Protein AF-A0ABD0NMQ9-F1 (afdb_monomer)

Secondary structure (DSSP, 8-state):
-EEETTEEE---PPTT-------S---SS---TTGGGS---TT-HHHHTT----S----EEETTEEE-HHHHHHHTT-TT--S-----SS-GGGG----TT-EEEE-SSSEEEE-TTTS--STTS--

Sequence (127 aa):
SISVNGRSMPFSTNEGSEILDLDGEMYLGGLPEDSGGLPLPPEVWTARLRLGFVGCVRDLFIDGRSKDLRRLAELQSAPGVSSFCTRETHRRCSSEPCAHGGRCREGWNRHVCDCTGTGYLGPNCEM

Foldseek 3Di:
DDDDPRDDDDDDDPPPDDDDDDPDDDDAQFDDPPCVPPPDDVVPVCNVVRPGHDADDDQDDDPNHTDDPLVVCVVVVPPPDDPDHDQDPDFQCVVVQAPQPWDWDGDRVHIATHCPPSPADDRRSPD

pLDDT: mean 93.58, std 5.36, range [66.12, 98.25]

Nearest PDB structures (foldseek):
  3poy-assembly1_A  TM=9.672E-01  e=8.685E-12  Bos taurus
  3qcw-assembly2_B  TM=9.647E-01  e=1.210E-11  Bos taurus
  3r05-assembly2_B  TM=9.601E-01  e=1.081E-10  Bos taurus
  4cue-assembly1_A-2  TM=7.393E-01 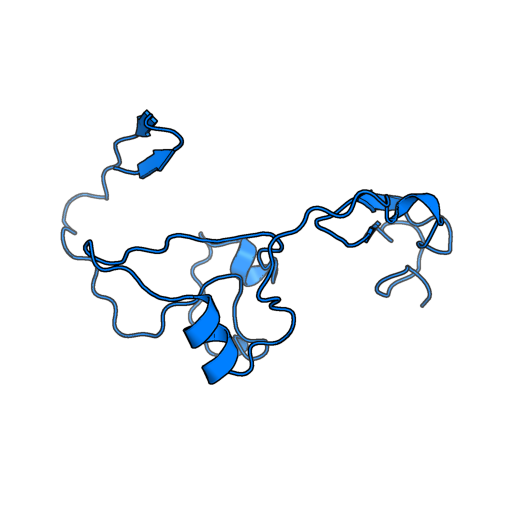 e=5.344E-03  Homo sapiens

Mean predicted aligned error: 4.67 Å

Structure (mmCIF, N/CA/C/O backbone):
data_AF-A0ABD0NMQ9-F1
#
_entry.id   AF-A0ABD0NMQ9-F1
#
loop_
_atom_site.group_PDB
_atom_site.id
_atom_site.type_symbol
_atom_site.label_atom_id
_atom_site.label_alt_id
_atom_site.label_comp_id
_atom_site.label_asym_id
_atom_site.label_entity_id
_atom_site.label_seq_id
_atom_site.pdbx_PDB_ins_code
_atom_site.Cartn_x
_atom_site.Cartn_y
_atom_site.Cartn_z
_atom_site.occupancy
_atom_site.B_iso_or_equiv
_atom_site.auth_seq_id
_atom_site.auth_comp_id
_atom_site.auth_asym_id
_atom_site.auth_atom_id
_atom_site.pdbx_PDB_model_num
ATOM 1 N N . SER A 1 1 ? -1.235 -6.051 23.914 1.00 89.81 1 SER A N 1
ATOM 2 C CA . SER A 1 1 ? -0.156 -6.919 23.388 1.00 89.81 1 SER A CA 1
ATOM 3 C C . SER A 1 1 ? -0.361 -7.131 21.896 1.00 89.81 1 SER A C 1
ATOM 5 O O . SER A 1 1 ? -1.471 -6.945 21.413 1.00 89.81 1 SER A O 1
ATOM 7 N N . ILE A 1 2 ? 0.687 -7.506 21.164 1.00 95.75 2 ILE A N 1
ATOM 8 C CA . ILE A 1 2 ? 0.619 -7.906 19.746 1.00 95.75 2 ILE A CA 1
ATOM 9 C C . ILE A 1 2 ? 1.042 -9.370 19.661 1.00 95.75 2 ILE A C 1
ATOM 11 O O . ILE A 1 2 ? 1.961 -9.769 20.373 1.00 95.75 2 ILE A O 1
ATOM 15 N N . SER A 1 3 ? 0.382 -10.180 18.828 1.00 96.75 3 SER A N 1
ATOM 16 C CA . SER A 1 3 ? 0.690 -11.612 18.719 1.00 96.75 3 SER A CA 1
ATOM 17 C C . SER A 1 3 ? 0.932 -12.055 17.281 1.00 96.75 3 SER A C 1
ATOM 19 O O . SER A 1 3 ? 0.151 -11.721 16.396 1.00 96.75 3 SER A O 1
ATOM 21 N N . VAL A 1 4 ? 1.979 -12.856 17.061 1.00 97.44 4 VAL A N 1
ATOM 22 C CA . VAL A 1 4 ? 2.301 -13.467 15.759 1.00 97.44 4 VAL A CA 1
ATOM 23 C C . VAL A 1 4 ? 2.503 -14.966 15.954 1.00 97.44 4 VAL A C 1
ATOM 25 O O . VAL A 1 4 ? 3.323 -15.381 16.771 1.00 97.44 4 VAL A O 1
ATOM 28 N N . ASN A 1 5 ? 1.751 -15.795 15.223 1.00 95.94 5 ASN A N 1
ATOM 29 C CA . ASN A 1 5 ? 1.809 -17.264 15.312 1.00 95.94 5 ASN A CA 1
ATOM 30 C C . ASN A 1 5 ? 1.696 -17.792 16.758 1.00 95.94 5 ASN A C 1
ATOM 32 O O . ASN A 1 5 ? 2.456 -18.661 17.181 1.00 95.94 5 ASN A O 1
ATOM 36 N N . GLY A 1 6 ? 0.776 -17.210 17.535 1.00 96.06 6 GLY A N 1
ATOM 37 C CA . GLY A 1 6 ? 0.537 -17.5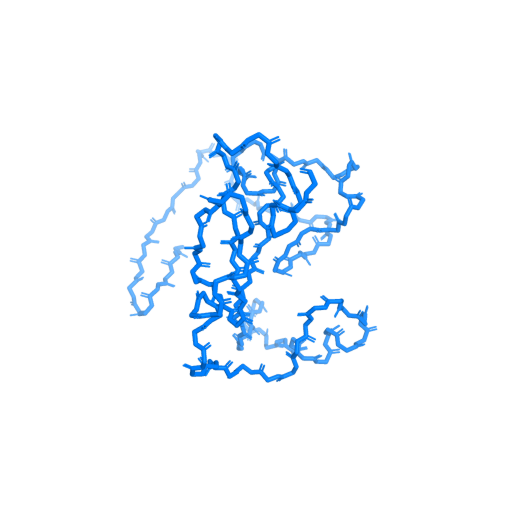66 18.939 1.00 96.06 6 GLY A CA 1
ATOM 38 C C . GLY A 1 6 ? 1.561 -17.016 19.939 1.00 96.06 6 GLY A C 1
ATOM 39 O O . GLY A 1 6 ? 1.397 -17.216 21.138 1.00 96.06 6 GLY A O 1
ATOM 40 N N . ARG A 1 7 ? 2.602 -16.306 19.488 1.00 97.38 7 ARG A N 1
ATOM 41 C CA . ARG A 1 7 ? 3.584 -15.662 20.371 1.00 97.38 7 ARG A CA 1
ATOM 42 C C . ARG A 1 7 ? 3.176 -14.224 20.645 1.00 97.38 7 ARG A C 1
ATOM 44 O O . ARG A 1 7 ? 3.150 -13.421 19.715 1.00 97.38 7 ARG A O 1
ATOM 51 N N . SER A 1 8 ? 2.879 -13.908 21.902 1.00 97.12 8 SER A N 1
ATOM 52 C CA . SER A 1 8 ? 2.468 -12.570 22.331 1.00 97.12 8 SER A CA 1
ATOM 53 C C . SER A 1 8 ? 3.642 -11.744 22.848 1.00 97.12 8 SER A C 1
ATOM 55 O O . SER A 1 8 ? 4.437 -12.211 23.658 1.00 97.12 8 SER A O 1
ATOM 57 N N . MET A 1 9 ? 3.700 -10.487 22.421 1.00 97.38 9 MET A N 1
ATOM 58 C CA . MET A 1 9 ? 4.608 -9.462 22.923 1.00 97.38 9 MET A CA 1
ATOM 59 C C . MET A 1 9 ? 3.788 -8.366 23.62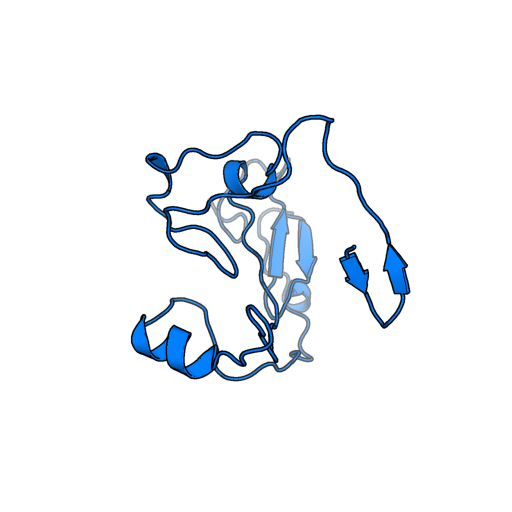4 1.00 97.38 9 MET A C 1
ATOM 61 O O . MET A 1 9 ? 2.905 -7.763 22.997 1.00 97.38 9 MET A O 1
ATOM 65 N N . PRO A 1 10 ? 4.005 -8.119 24.927 1.00 96.12 10 PRO A N 1
ATOM 66 C CA . PRO A 1 10 ? 3.389 -6.991 25.613 1.00 96.12 10 PRO A CA 1
ATOM 67 C C . PRO A 1 10 ? 4.010 -5.673 25.137 1.00 96.12 10 PRO A C 1
ATOM 69 O O . PRO A 1 10 ? 5.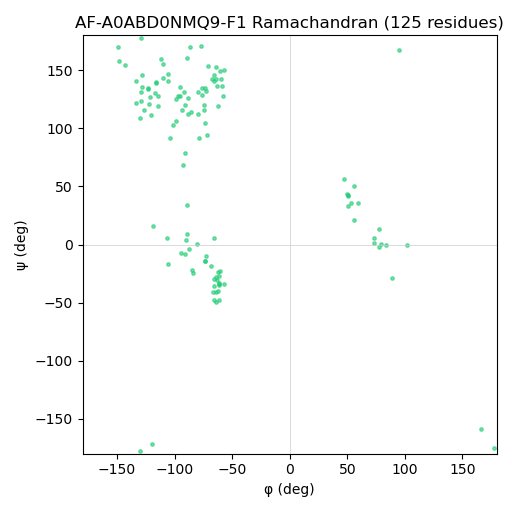156 -5.633 24.696 1.00 96.12 10 PRO A O 1
ATOM 72 N N . PHE A 1 11 ? 3.239 -4.597 25.234 1.00 93.25 11 PHE A N 1
ATOM 73 C CA . PHE A 1 11 ? 3.701 -3.231 25.010 1.00 93.25 11 PHE A CA 1
ATOM 74 C C . PHE A 1 11 ? 2.983 -2.314 26.001 1.00 93.25 11 PHE A C 1
ATOM 76 O O . PHE A 1 11 ? 1.881 -2.644 26.447 1.00 93.25 11 PHE A O 1
ATOM 83 N N . SER A 1 12 ? 3.602 -1.186 26.326 1.00 91.81 12 SER A N 1
ATOM 84 C CA . SER A 1 12 ? 3.027 -0.115 27.139 1.00 91.81 12 SER A CA 1
ATOM 85 C C . SER A 1 12 ? 3.178 1.211 26.401 1.00 91.81 12 SER A C 1
ATOM 87 O O . SER A 1 12 ? 4.154 1.414 25.677 1.00 91.81 12 SER A O 1
ATOM 89 N N . THR A 1 13 ? 2.207 2.098 26.571 1.00 89.31 13 THR A N 1
ATOM 90 C CA . THR A 1 13 ? 2.293 3.496 26.143 1.00 89.31 13 THR A CA 1
ATOM 91 C C . THR A 1 13 ? 2.947 4.335 27.240 1.00 89.31 13 THR A C 1
ATOM 93 O O . THR A 1 13 ? 3.185 3.854 28.350 1.00 89.31 13 THR A O 1
ATOM 96 N N . ASN A 1 14 ? 3.275 5.587 26.922 1.00 86.31 14 ASN A N 1
ATOM 97 C CA . ASN A 1 14 ? 3.739 6.542 27.925 1.00 86.31 14 ASN A CA 1
ATOM 98 C C . ASN A 1 14 ? 2.653 6.762 28.990 1.00 86.31 14 ASN A C 1
ATOM 100 O O . ASN A 1 14 ? 1.458 6.695 28.691 1.00 86.31 14 ASN A O 1
ATOM 104 N N . GLU A 1 15 ? 3.072 7.047 30.223 1.00 82.81 15 GLU A N 1
ATOM 105 C CA . GLU A 1 15 ? 2.146 7.291 31.330 1.00 82.81 15 GLU A CA 1
ATOM 106 C C . GLU A 1 15 ? 1.205 8.471 31.027 1.00 82.81 15 GLU A C 1
ATOM 108 O O . GLU A 1 15 ? 1.631 9.509 30.519 1.00 82.81 15 GLU A O 1
ATOM 113 N N . GLY A 1 16 ? -0.084 8.304 31.344 1.00 80.81 16 GLY A N 1
ATOM 114 C CA . GLY A 1 16 ? -1.106 9.353 31.222 1.00 80.81 16 GLY A CA 1
ATOM 115 C C . GLY A 1 16 ? -2.034 9.260 30.005 1.00 80.81 16 GLY A C 1
ATOM 116 O O . GLY A 1 16 ? -2.929 10.092 29.880 1.00 80.81 16 GLY A O 1
ATOM 117 N N . SER A 1 17 ? -1.877 8.264 29.127 1.00 85.19 17 SER A N 1
ATOM 118 C CA . SER A 1 17 ? -2.799 8.038 28.004 1.00 85.19 17 SER A CA 1
ATOM 119 C C . SER A 1 17 ? -3.255 6.579 27.941 1.00 85.19 17 SER A C 1
ATOM 121 O O . SER A 1 17 ? -2.480 5.683 27.603 1.00 85.19 17 SER A O 1
ATOM 123 N N . GLU A 1 18 ? -4.524 6.355 28.288 1.00 89.12 18 GLU A N 1
ATOM 124 C CA . GLU A 1 18 ? -5.172 5.031 28.301 1.00 89.12 18 GLU A CA 1
ATOM 125 C C . GLU A 1 18 ? -6.144 4.827 27.129 1.00 89.12 18 GLU A C 1
ATOM 127 O O . GLU A 1 18 ? -6.527 3.698 26.827 1.00 89.12 18 GLU A O 1
ATOM 132 N N . ILE A 1 19 ? -6.549 5.914 26.465 1.00 90.50 19 ILE A N 1
ATOM 133 C CA . ILE A 1 19 ? -7.577 5.915 25.422 1.00 90.50 19 ILE A CA 1
ATOM 134 C C . ILE A 1 19 ? -6.938 6.297 24.088 1.00 90.50 19 ILE A C 1
ATOM 136 O O . ILE A 1 19 ? -6.294 7.340 23.978 1.00 90.50 19 ILE A O 1
ATOM 140 N N . LEU A 1 20 ? -7.161 5.462 23.072 1.00 91.62 20 LEU A N 1
ATOM 141 C CA . LEU A 1 20 ? -6.886 5.779 21.675 1.00 91.62 20 LEU A CA 1
ATOM 142 C C . LEU A 1 20 ? -8.209 6.139 20.998 1.00 91.62 20 LEU A C 1
ATOM 144 O O . LEU A 1 20 ? -9.002 5.251 20.690 1.00 91.62 20 LEU A O 1
ATOM 148 N N . ASP A 1 21 ? -8.438 7.433 20.799 1.00 92.00 21 ASP A N 1
ATOM 149 C CA . ASP A 1 21 ? -9.623 7.938 20.109 1.00 92.00 21 ASP A CA 1
ATOM 150 C C . ASP A 1 21 ? -9.366 8.021 18.598 1.00 92.00 21 ASP A C 1
ATOM 152 O O . ASP A 1 21 ? -8.365 8.592 18.159 1.00 92.00 21 ASP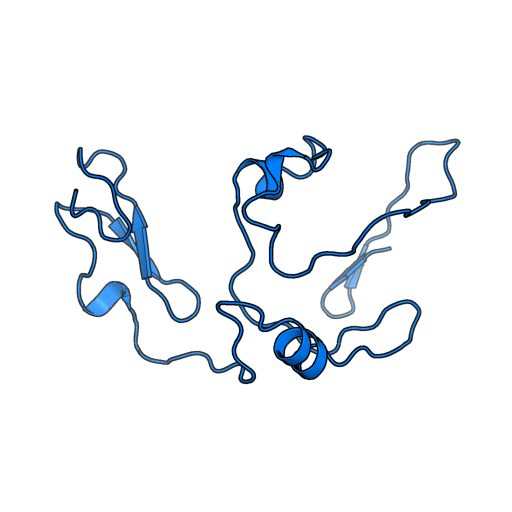 A O 1
ATOM 156 N N . LEU A 1 22 ? -10.240 7.401 17.806 1.00 92.00 22 LEU A N 1
ATOM 157 C CA . LEU A 1 22 ? -10.111 7.294 16.353 1.00 92.00 22 LEU A CA 1
ATOM 158 C C . LEU A 1 22 ? -11.335 7.944 15.698 1.00 92.00 22 LEU A C 1
ATOM 160 O O . LEU A 1 22 ? -12.428 7.393 15.762 1.00 92.00 22 LEU A O 1
ATOM 164 N N . ASP A 1 23 ? -11.129 9.079 15.029 1.00 87.62 23 ASP A N 1
ATOM 165 C CA . ASP A 1 23 ? -12.195 9.891 14.406 1.00 87.62 23 ASP A CA 1
ATOM 166 C C . ASP A 1 23 ? -12.216 9.790 12.862 1.00 87.62 23 ASP A C 1
ATOM 168 O O . ASP A 1 23 ? -12.937 10.503 12.172 1.00 87.62 23 ASP A O 1
ATOM 172 N N . GLY A 1 24 ? -11.387 8.917 12.279 1.00 86.88 24 GLY A N 1
ATOM 173 C CA . GLY A 1 24 ? -11.175 8.841 10.830 1.00 86.88 24 GLY A CA 1
ATOM 174 C C . GLY A 1 24 ? -11.322 7.446 10.229 1.00 86.88 24 GLY A C 1
ATOM 175 O O . GLY A 1 24 ? -11.514 6.446 10.921 1.00 86.88 24 GLY A O 1
ATOM 176 N N . GLU A 1 25 ? -11.181 7.390 8.905 1.00 90.38 25 GLU A N 1
ATOM 177 C CA . GLU A 1 25 ? -11.218 6.148 8.135 1.00 90.38 25 GLU A CA 1
ATOM 178 C C . GLU A 1 25 ? -10.042 5.218 8.466 1.00 90.38 25 GLU A C 1
ATOM 180 O O . GLU A 1 25 ? -8.908 5.649 8.698 1.00 90.38 25 GLU A O 1
ATOM 185 N N . MET A 1 26 ? -10.305 3.912 8.418 1.00 92.81 26 MET A N 1
ATOM 186 C CA . MET A 1 26 ? -9.283 2.878 8.561 1.00 92.81 26 MET A CA 1
ATOM 187 C C . MET A 1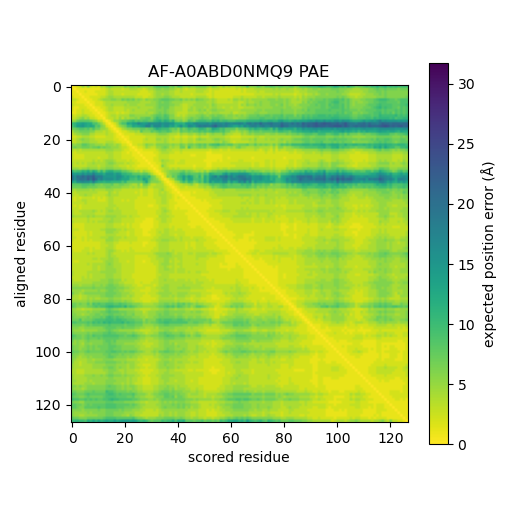 26 ? -8.827 2.393 7.186 1.00 92.81 26 MET A C 1
ATOM 189 O O . MET A 1 26 ? -9.629 1.938 6.374 1.00 92.81 26 MET A O 1
ATOM 193 N N . TYR A 1 27 ? -7.516 2.407 6.962 1.00 94.38 27 TYR A N 1
ATOM 194 C CA . TYR A 1 27 ? -6.914 1.966 5.710 1.00 94.38 27 TYR A CA 1
ATOM 195 C C . TYR A 1 27 ? -6.235 0.604 5.864 1.00 94.38 27 TYR A C 1
ATOM 197 O O . TYR A 1 27 ? -5.566 0.330 6.861 1.00 94.38 27 TYR A O 1
ATOM 205 N N . LEU A 1 28 ? -6.367 -0.247 4.845 1.00 95.88 28 LEU A N 1
ATOM 206 C CA . LEU A 1 28 ? -5.703 -1.544 4.763 1.00 95.88 28 LEU A CA 1
ATOM 207 C C . LEU A 1 28 ? -5.004 -1.668 3.410 1.00 95.88 28 LEU A C 1
ATOM 209 O O . LEU A 1 28 ? -5.603 -1.424 2.369 1.00 95.88 28 LEU A O 1
ATOM 213 N N . GLY A 1 29 ? -3.737 -2.075 3.421 1.00 95.38 29 GLY A N 1
ATOM 214 C CA . GLY A 1 29 ? -2.955 -2.299 2.202 1.00 95.38 29 GLY A CA 1
ATOM 215 C C . GLY A 1 29 ? -2.213 -1.062 1.687 1.00 95.38 29 GLY A C 1
ATOM 216 O O . GLY A 1 29 ? -1.130 -1.194 1.132 1.00 95.38 29 GLY A O 1
ATOM 217 N N . GLY A 1 30 ? -2.712 0.145 1.930 1.00 94.19 30 GLY A N 1
ATOM 218 C CA . GLY A 1 30 ? -2.053 1.378 1.500 1.00 94.19 30 GLY A CA 1
ATOM 219 C C . GLY A 1 30 ? -2.870 2.612 1.852 1.00 94.19 30 GLY A C 1
ATOM 220 O O . GLY A 1 30 ? -3.898 2.502 2.511 1.00 94.19 30 GLY A O 1
ATOM 221 N N . LEU A 1 31 ? -2.400 3.777 1.411 1.00 93.25 31 LEU A N 1
ATOM 222 C CA . LEU A 1 31 ? -3.110 5.048 1.542 1.00 93.25 31 LEU A CA 1
ATOM 223 C C . LEU A 1 31 ? -3.598 5.525 0.164 1.00 93.25 31 LEU A C 1
ATOM 225 O O . LEU A 1 31 ? -2.995 5.139 -0.841 1.00 93.25 31 LEU A O 1
ATOM 229 N N . PRO A 1 32 ? -4.652 6.359 0.100 1.00 89.44 32 PRO A N 1
ATOM 230 C CA . PRO A 1 32 ? -5.116 6.964 -1.148 1.00 89.44 32 PRO A CA 1
ATOM 231 C C . PRO A 1 32 ? -4.010 7.774 -1.837 1.00 89.44 32 PRO A C 1
ATOM 233 O O . PRO A 1 32 ? -3.157 8.349 -1.168 1.00 89.44 32 PRO A O 1
ATOM 236 N N . GLU A 1 33 ? -4.036 7.873 -3.168 1.00 79.00 33 GLU A N 1
ATOM 237 C CA . GLU A 1 33 ? -3.020 8.640 -3.912 1.00 79.00 33 GLU A CA 1
ATOM 238 C C . GLU A 1 33 ? -3.030 10.139 -3.565 1.00 79.00 33 GLU A C 1
ATOM 240 O O . GLU A 1 33 ? -1.972 10.774 -3.536 1.00 79.00 33 GLU A O 1
ATOM 245 N N . ASP A 1 34 ? -4.205 10.674 -3.214 1.00 76.88 34 ASP A N 1
ATOM 246 C CA . ASP A 1 34 ? -4.401 12.040 -2.713 1.00 76.88 34 ASP A CA 1
ATOM 247 C C . ASP A 1 34 ? -4.270 12.136 -1.179 1.00 76.88 34 ASP A C 1
ATOM 249 O O . ASP A 1 34 ? -4.919 12.929 -0.499 1.00 76.88 34 ASP A O 1
ATOM 253 N N . SER A 1 35 ? -3.395 11.323 -0.581 1.00 69.88 35 SER A N 1
ATOM 254 C CA . SER A 1 35 ? -3.111 11.370 0.859 1.00 69.88 35 SER A CA 1
ATOM 255 C C . SER A 1 35 ? -2.427 12.667 1.316 1.00 69.88 35 SER A C 1
ATOM 257 O O . SER A 1 35 ? -2.020 12.752 2.472 1.00 69.88 35 SER A O 1
ATOM 259 N N . GLY A 1 36 ? -2.246 13.663 0.439 1.00 66.12 36 GLY A N 1
ATOM 260 C CA . GLY A 1 36 ? -1.572 14.929 0.744 1.00 66.12 36 GLY A CA 1
ATOM 261 C C . GLY A 1 36 ? -2.249 15.737 1.856 1.00 66.12 36 GLY A C 1
ATOM 262 O O . GLY A 1 36 ? -1.578 16.522 2.521 1.00 66.12 36 GLY A O 1
ATOM 263 N N . GLY A 1 37 ? -3.544 15.504 2.095 1.00 75.75 37 GLY A N 1
ATOM 264 C CA . GLY A 1 37 ? -4.299 16.096 3.204 1.00 75.75 37 GLY A CA 1
ATOM 265 C C . GLY A 1 37 ? -4.318 15.274 4.499 1.00 75.75 37 GLY A C 1
ATOM 266 O O . GLY A 1 37 ? -4.809 15.770 5.511 1.00 75.75 37 GLY A O 1
ATOM 267 N N . LEU A 1 38 ? -3.809 14.035 4.504 1.00 84.56 38 LEU A N 1
ATOM 268 C CA . LEU A 1 38 ? -3.811 13.198 5.706 1.00 84.56 38 LEU A CA 1
ATOM 269 C C . LEU A 1 38 ? -2.658 13.602 6.644 1.00 84.56 38 LEU A C 1
ATOM 271 O O . LEU A 1 38 ? -1.509 13.682 6.200 1.00 84.56 38 LEU A O 1
ATOM 275 N N . PRO A 1 39 ? -2.908 13.812 7.950 1.00 87.19 39 PRO A N 1
ATOM 276 C CA . PRO A 1 39 ? -1.845 14.071 8.914 1.00 87.19 39 PRO A CA 1
ATOM 277 C C . PRO A 1 39 ? -1.047 12.782 9.166 1.00 87.19 39 PRO A C 1
ATOM 279 O O . PRO A 1 39 ? -1.427 11.947 9.984 1.00 87.19 39 PRO A O 1
ATOM 282 N N . LEU A 1 40 ? 0.060 12.599 8.438 1.00 89.19 40 LEU A N 1
ATOM 283 C CA . LEU A 1 40 ? 0.888 11.393 8.533 1.00 89.19 40 LEU A CA 1
ATOM 284 C C . LEU A 1 40 ? 1.975 11.519 9.621 1.00 89.19 40 LEU A C 1
ATOM 286 O O . LEU A 1 40 ? 2.938 12.288 9.436 1.00 89.19 40 LEU A O 1
ATOM 290 N N . PRO A 1 41 ? 1.884 10.739 10.719 1.00 92.38 41 PRO A N 1
ATOM 291 C CA . PRO A 1 41 ? 2.902 10.734 11.763 1.00 92.38 41 PRO A CA 1
ATOM 292 C C . PRO A 1 41 ? 4.249 10.236 11.205 1.00 92.38 41 PRO A C 1
ATOM 294 O O . PRO A 1 41 ? 4.276 9.272 10.432 1.00 92.38 41 PRO A O 1
ATOM 297 N N . PRO A 1 42 ? 5.380 10.887 11.541 1.00 92.25 42 PRO A N 1
ATOM 298 C CA . PRO A 1 42 ? 6.701 10.508 11.033 1.00 92.25 42 PRO A CA 1
ATOM 299 C C . PRO A 1 42 ? 7.134 9.094 11.446 1.00 92.25 42 PRO A C 1
ATOM 301 O O . PRO A 1 42 ? 7.934 8.478 10.743 1.00 92.25 42 PRO A O 1
ATOM 304 N N . GLU A 1 43 ? 6.581 8.562 12.535 1.00 95.06 43 GLU A N 1
ATOM 305 C CA . GLU A 1 43 ? 6.831 7.205 13.028 1.00 95.06 43 GLU A CA 1
ATOM 306 C C . GLU A 1 43 ? 6.347 6.138 12.029 1.00 95.06 43 GLU A C 1
ATOM 308 O O . GLU A 1 43 ? 6.923 5.050 11.939 1.00 95.06 43 GLU A O 1
ATOM 313 N N . VAL A 1 44 ? 5.334 6.458 11.212 1.00 93.94 44 VAL A N 1
ATOM 314 C CA . VAL A 1 44 ? 4.809 5.585 10.150 1.00 93.94 44 VAL A CA 1
ATOM 315 C C . VAL A 1 44 ? 5.514 5.907 8.831 1.00 93.94 44 VAL A C 1
ATOM 317 O O . VAL A 1 44 ? 4.950 6.439 7.875 1.00 93.94 44 VAL A O 1
ATOM 320 N N . TRP A 1 45 ? 6.803 5.585 8.781 1.00 94.56 45 TRP A N 1
ATOM 321 C CA . TRP A 1 45 ? 7.692 5.916 7.664 1.00 94.56 45 TRP A CA 1
ATOM 322 C C . TRP A 1 45 ? 7.220 5.371 6.303 1.00 94.56 45 TRP A C 1
ATOM 324 O O . TRP A 1 45 ? 7.379 6.041 5.281 1.00 94.56 45 TRP A O 1
ATOM 334 N N . THR A 1 46 ? 6.588 4.193 6.273 1.00 94.88 46 THR A N 1
ATOM 335 C CA . THR A 1 46 ? 6.062 3.585 5.038 1.00 94.88 46 THR A CA 1
ATOM 336 C C . THR A 1 46 ? 4.996 4.450 4.371 1.00 94.88 46 THR A C 1
ATOM 338 O O . THR A 1 46 ? 4.945 4.500 3.144 1.00 94.88 46 THR A O 1
ATOM 341 N N . ALA A 1 47 ? 4.197 5.185 5.153 1.00 92.12 47 ALA A N 1
ATOM 342 C CA . ALA A 1 47 ? 3.186 6.099 4.635 1.00 92.12 47 ALA A CA 1
ATOM 343 C C . ALA A 1 47 ? 3.828 7.268 3.874 1.00 92.12 47 ALA A C 1
ATOM 345 O O . ALA A 1 47 ? 3.457 7.546 2.734 1.00 92.12 47 ALA A O 1
ATOM 346 N N . ARG A 1 48 ? 4.852 7.906 4.459 1.00 89.31 48 ARG A N 1
ATOM 347 C CA . ARG A 1 48 ? 5.579 9.017 3.814 1.00 89.31 48 ARG A CA 1
ATOM 348 C C . ARG A 1 48 ? 6.352 8.579 2.574 1.00 89.31 48 ARG A C 1
ATOM 350 O O . ARG A 1 48 ? 6.416 9.328 1.606 1.00 89.31 48 ARG A O 1
ATOM 357 N N . LEU A 1 49 ? 6.907 7.367 2.587 1.00 90.88 49 LEU A N 1
ATOM 358 C CA . LEU A 1 49 ? 7.598 6.790 1.431 1.00 90.88 49 LEU A CA 1
ATOM 359 C C . LEU A 1 49 ? 6.647 6.190 0.382 1.00 90.88 49 LEU A C 1
ATOM 361 O O . LEU A 1 49 ? 7.123 5.652 -0.615 1.00 90.88 49 LEU A O 1
ATOM 365 N N . ARG A 1 50 ? 5.323 6.251 0.598 1.00 90.88 50 ARG A N 1
ATOM 366 C CA . ARG A 1 50 ? 4.300 5.636 -0.269 1.00 90.88 50 ARG A CA 1
ATOM 367 C C . ARG A 1 50 ? 4.550 4.142 -0.527 1.00 90.88 50 ARG A C 1
ATOM 369 O O . ARG A 1 50 ? 4.277 3.616 -1.604 1.00 90.88 50 ARG A O 1
ATOM 376 N N . LEU A 1 51 ? 5.057 3.439 0.483 1.00 92.88 51 LEU A N 1
ATOM 377 C CA . LEU A 1 51 ? 5.320 2.003 0.441 1.00 92.88 51 LEU A CA 1
ATOM 378 C C . LEU A 1 51 ? 4.092 1.232 0.931 1.00 92.88 51 LEU A C 1
ATOM 380 O O . LEU A 1 51 ? 4.034 0.781 2.076 1.00 92.88 51 LEU A O 1
ATOM 384 N N . GLY A 1 52 ? 3.104 1.096 0.044 1.00 94.88 52 GLY A N 1
ATOM 385 C CA . GLY A 1 52 ? 1.940 0.240 0.264 1.00 94.88 52 GLY A CA 1
ATOM 386 C C . GLY A 1 52 ? 2.313 -1.243 0.372 1.00 94.88 52 GLY A C 1
ATOM 387 O O . GLY A 1 52 ? 3.305 -1.714 -0.193 1.00 94.88 52 GLY A O 1
ATOM 388 N N . PHE A 1 53 ? 1.495 -1.994 1.097 1.00 97.19 53 PHE A N 1
ATOM 389 C CA . PHE A 1 53 ? 1.595 -3.441 1.195 1.00 97.19 53 PHE A CA 1
ATOM 390 C C . PHE A 1 53 ? 1.103 -4.106 -0.098 1.00 97.19 53 PHE A C 1
ATOM 392 O O . PHE A 1 53 ? 0.034 -3.792 -0.612 1.00 97.19 53 PHE A O 1
ATOM 399 N N . VAL A 1 54 ? 1.868 -5.082 -0.591 1.00 96.94 54 VAL A N 1
ATOM 400 C CA . VAL A 1 54 ? 1.475 -5.947 -1.710 1.00 96.94 54 VAL A CA 1
ATOM 401 C C . VAL A 1 54 ? 1.631 -7.395 -1.266 1.00 96.94 54 VAL A C 1
ATOM 403 O O . VAL A 1 54 ? 2.739 -7.845 -0.972 1.00 96.94 54 VAL A O 1
ATOM 406 N N . GLY A 1 55 ? 0.517 -8.118 -1.204 1.00 96.75 55 GLY A N 1
ATOM 407 C CA . GLY A 1 55 ? 0.463 -9.477 -0.682 1.00 96.75 55 GLY A CA 1
ATOM 408 C C . GLY A 1 55 ? -0.971 -9.915 -0.416 1.00 96.75 55 GLY A C 1
ATOM 409 O O . GLY A 1 55 ? -1.914 -9.345 -0.959 1.00 96.75 55 GLY A O 1
ATOM 410 N N . CYS A 1 56 ? -1.135 -10.916 0.445 1.00 97.19 56 CYS A N 1
ATOM 411 C CA . CYS A 1 56 ? -2.449 -11.425 0.820 1.00 97.19 56 CYS A CA 1
ATOM 412 C C . CYS A 1 56 ? -2.820 -11.080 2.254 1.00 97.19 56 CYS A C 1
ATOM 414 O O . CYS A 1 56 ? -1.990 -11.167 3.158 1.00 97.19 56 CYS A O 1
ATOM 416 N N . VAL A 1 57 ? -4.103 -10.793 2.455 1.00 97.00 57 VAL A N 1
ATOM 417 C CA . VAL A 1 57 ? -4.728 -10.629 3.767 1.00 97.00 57 VAL A CA 1
ATOM 418 C C . VAL A 1 57 ? -6.036 -11.414 3.766 1.00 97.00 57 VAL A C 1
ATOM 420 O O . VAL A 1 57 ? -6.747 -11.440 2.762 1.00 97.00 57 VAL A O 1
ATOM 423 N N . ARG A 1 58 ? -6.347 -12.077 4.879 1.00 96.06 58 ARG A N 1
ATOM 424 C CA . ARG A 1 58 ? -7.622 -12.768 5.107 1.00 96.06 58 ARG A CA 1
ATOM 425 C C . ARG A 1 58 ? -7.964 -12.748 6.593 1.00 96.06 58 ARG A C 1
ATOM 427 O O . ARG A 1 58 ? -7.108 -12.402 7.401 1.00 96.06 58 ARG A O 1
ATOM 434 N N . ASP A 1 59 ? -9.186 -13.159 6.922 1.00 96.06 59 ASP A N 1
ATOM 435 C CA . ASP A 1 59 ? -9.643 -13.366 8.300 1.00 96.06 59 ASP A CA 1
ATOM 436 C C . ASP A 1 59 ? -9.471 -12.113 9.183 1.00 96.06 59 ASP A C 1
ATOM 438 O O . ASP A 1 59 ? -8.903 -12.174 10.272 1.00 96.06 59 ASP A O 1
ATOM 442 N N . LEU A 1 60 ? -9.946 -10.953 8.707 1.00 97.69 60 LEU A N 1
ATOM 443 C CA . LEU A 1 60 ? -9.912 -9.713 9.485 1.00 97.69 60 LEU A CA 1
ATOM 444 C C . LEU A 1 60 ? -11.009 -9.711 10.553 1.00 97.69 60 LEU A C 1
ATOM 446 O O . LEU A 1 60 ? -12.193 -9.881 10.249 1.00 97.69 60 LEU A O 1
ATOM 450 N N . PHE A 1 61 ? -10.607 -9.429 11.790 1.00 97.88 61 PHE A N 1
ATOM 451 C CA . PHE A 1 61 ? -11.501 -9.185 12.914 1.00 97.88 61 PHE A CA 1
ATOM 452 C C . PHE A 1 61 ? -11.212 -7.812 13.517 1.00 97.88 61 PHE A C 1
ATOM 454 O O . PHE A 1 61 ? -10.056 -7.472 13.755 1.00 97.88 61 PHE A O 1
ATOM 461 N N . ILE A 1 62 ? -12.270 -7.052 13.791 1.00 96.81 62 ILE A N 1
ATOM 462 C CA . ILE A 1 62 ? -12.214 -5.785 14.530 1.00 96.81 62 ILE A CA 1
ATOM 463 C C . ILE A 1 62 ? -13.144 -5.951 15.728 1.00 96.81 62 ILE A C 1
ATOM 465 O O . ILE A 1 62 ? -14.312 -6.300 15.544 1.00 96.81 62 ILE A O 1
ATOM 469 N N . ASP A 1 63 ? -12.612 -5.801 16.940 1.00 95.69 63 ASP A N 1
ATOM 470 C CA . ASP A 1 63 ? -13.334 -6.023 18.204 1.00 95.69 63 ASP A CA 1
ATOM 471 C C . ASP A 1 63 ? -14.060 -7.378 18.263 1.00 95.69 63 ASP A C 1
ATOM 473 O O . ASP A 1 63 ? -15.223 -7.495 18.650 1.00 95.69 63 ASP A O 1
ATOM 477 N N . GLY A 1 64 ? -13.382 -8.426 17.784 1.00 96.94 64 GLY A N 1
ATOM 478 C CA . GLY A 1 64 ? -13.920 -9.788 17.724 1.00 96.94 64 GLY A CA 1
ATOM 479 C C . GLY A 1 64 ? -14.978 -10.017 16.638 1.00 96.94 64 GLY A C 1
ATOM 480 O O . GLY A 1 64 ? -15.480 -11.133 16.504 1.00 96.94 64 GLY A O 1
ATOM 481 N N . ARG A 1 65 ? -15.308 -9.008 15.823 1.00 98.00 65 ARG A N 1
ATOM 482 C CA . ARG A 1 65 ? -16.274 -9.126 14.722 1.00 98.00 65 ARG A CA 1
ATOM 483 C C . ARG A 1 65 ? -15.562 -9.321 13.392 1.00 98.00 65 ARG A C 1
ATOM 485 O O . ARG A 1 65 ? -14.737 -8.497 13.003 1.00 98.00 65 ARG A O 1
ATOM 492 N N . SER A 1 66 ? -15.926 -10.383 12.677 1.00 98.00 66 SER A N 1
ATOM 493 C CA . SER A 1 66 ? -15.392 -10.667 11.342 1.00 98.00 66 SER A CA 1
ATOM 494 C C . SER A 1 66 ? -15.820 -9.600 10.328 1.00 98.00 66 SER A C 1
ATOM 496 O O . SER A 1 66 ? -16.959 -9.120 10.358 1.00 98.00 66 SER A O 1
ATOM 498 N N . LYS A 1 67 ? -14.905 -9.233 9.426 1.00 97.50 67 LYS A N 1
ATOM 499 C CA . LYS A 1 67 ? -15.140 -8.313 8.308 1.00 97.50 67 LYS A CA 1
ATOM 500 C C . LYS A 1 67 ? -14.825 -9.013 6.987 1.00 97.50 67 LYS A C 1
ATOM 502 O O . LYS A 1 67 ? -13.727 -9.532 6.798 1.00 97.50 67 LYS A O 1
ATOM 507 N N . ASP A 1 68 ? -15.781 -8.998 6.059 1.00 96.19 68 ASP A N 1
ATOM 508 C CA . ASP A 1 68 ? -15.598 -9.557 4.715 1.00 96.19 68 ASP A CA 1
ATOM 509 C C . ASP A 1 68 ? -14.808 -8.578 3.836 1.00 96.19 68 ASP A C 1
ATOM 511 O O . ASP A 1 68 ? -15.366 -7.684 3.197 1.00 96.19 68 ASP A O 1
ATOM 515 N N . LEU A 1 69 ? -13.485 -8.750 3.827 1.00 95.44 69 LEU A N 1
ATOM 516 C CA . LEU A 1 69 ? -12.569 -7.921 3.044 1.00 95.44 69 LEU A CA 1
ATOM 517 C C . LEU A 1 69 ? -12.812 -8.003 1.536 1.00 95.44 69 LEU A C 1
ATOM 519 O O . LEU A 1 69 ? -12.665 -6.993 0.852 1.00 95.44 69 LEU A O 1
ATOM 523 N N . ARG A 1 70 ? -13.203 -9.173 1.014 1.00 94.81 70 ARG A N 1
ATOM 524 C CA . ARG A 1 70 ? -13.466 -9.344 -0.421 1.00 94.81 70 ARG A CA 1
ATOM 525 C C . ARG A 1 70 ? -14.651 -8.478 -0.830 1.00 94.81 70 ARG A C 1
ATOM 527 O O . ARG A 1 70 ? -14.537 -7.685 -1.760 1.00 94.81 70 ARG A O 1
ATOM 534 N N . ARG A 1 71 ? -15.752 -8.574 -0.082 1.00 95.75 71 ARG A N 1
ATOM 535 C CA . ARG A 1 71 ? -16.949 -7.764 -0.334 1.00 95.75 71 ARG A CA 1
ATOM 536 C C . ARG A 1 71 ? -16.667 -6.268 -0.183 1.00 95.75 71 ARG A C 1
ATOM 538 O O . ARG A 1 71 ? -17.168 -5.476 -0.973 1.00 95.75 71 ARG A O 1
ATOM 545 N N . LEU A 1 72 ? -15.878 -5.868 0.816 1.00 95.50 72 LEU A N 1
ATOM 546 C CA . LEU A 1 72 ? -15.511 -4.460 1.009 1.00 95.50 72 LEU A CA 1
ATOM 547 C C . LEU A 1 72 ? -14.674 -3.911 -0.155 1.00 95.50 72 LEU A C 1
ATOM 549 O O . LEU A 1 72 ? -14.919 -2.783 -0.577 1.00 95.50 72 LEU A O 1
ATOM 553 N N . ALA A 1 73 ? -13.730 -4.696 -0.682 1.00 95.50 73 ALA A N 1
ATOM 554 C CA . ALA A 1 73 ? -12.925 -4.312 -1.840 1.00 95.50 73 ALA A CA 1
ATOM 555 C C . ALA A 1 73 ? -13.768 -4.201 -3.122 1.00 95.50 73 ALA A C 1
ATOM 557 O O . ALA A 1 73 ? -13.597 -3.248 -3.880 1.00 95.50 73 ALA A O 1
ATOM 558 N N . GLU A 1 74 ? -14.708 -5.128 -3.336 1.00 94.75 74 GLU A N 1
ATOM 559 C CA . GLU A 1 74 ? -15.655 -5.093 -4.461 1.00 94.75 74 GLU A CA 1
ATOM 560 C C . GLU A 1 74 ? -16.540 -3.840 -4.414 1.00 94.75 74 GLU A C 1
ATOM 562 O O . GLU A 1 74 ? -16.648 -3.122 -5.406 1.00 94.75 74 GLU A O 1
ATOM 567 N N . LEU A 1 75 ? -17.124 -3.532 -3.249 1.00 95.94 75 LEU A N 1
ATOM 568 C CA . LEU A 1 75 ? -17.981 -2.353 -3.067 1.00 95.94 75 LEU A CA 1
ATOM 569 C C . LEU A 1 75 ? -17.244 -1.033 -3.320 1.00 95.94 75 LEU A C 1
ATOM 571 O O . LEU A 1 75 ? -17.845 -0.086 -3.818 1.00 95.94 75 LEU A O 1
ATOM 575 N N . GLN A 1 76 ? -15.954 -0.973 -2.987 1.00 94.31 76 GLN A N 1
ATOM 576 C CA . GLN A 1 76 ? -15.113 0.208 -3.197 1.00 94.31 76 GLN A CA 1
ATOM 577 C C . GLN A 1 76 ? -14.455 0.241 -4.580 1.00 94.31 76 GLN A C 1
ATOM 579 O O . GLN A 1 76 ? -13.774 1.212 -4.897 1.00 94.31 76 GLN A O 1
ATOM 584 N N . SER A 1 77 ? -14.629 -0.805 -5.399 1.00 94.31 77 SER A N 1
ATOM 585 C CA . SER A 1 77 ? -13.899 -0.971 -6.665 1.00 94.31 77 SER A CA 1
ATOM 586 C C . SER A 1 77 ? -12.386 -0.784 -6.480 1.00 94.31 77 SER A C 1
ATOM 588 O O . SER A 1 77 ? -11.728 -0.093 -7.257 1.00 94.31 77 SER A O 1
ATOM 590 N N . ALA A 1 78 ? -11.844 -1.371 -5.407 1.00 93.38 78 ALA A N 1
ATOM 591 C CA . ALA A 1 78 ? -10.474 -1.131 -4.970 1.00 93.38 78 ALA A CA 1
ATOM 592 C C . ALA A 1 78 ? -9.456 -1.580 -6.046 1.00 93.38 78 ALA A C 1
ATOM 594 O O . ALA A 1 78 ? -9.406 -2.769 -6.386 1.00 93.38 78 ALA A O 1
ATOM 595 N N . PRO A 1 79 ? -8.627 -0.667 -6.587 1.00 92.38 79 PRO A N 1
ATOM 596 C CA . PRO A 1 79 ? -7.702 -0.993 -7.665 1.00 92.38 79 PRO A CA 1
ATOM 597 C C . PRO A 1 79 ? -6.595 -1.938 -7.185 1.00 92.38 79 PRO A C 1
ATOM 599 O O . PRO A 1 79 ? -6.089 -1.826 -6.071 1.00 92.38 79 PRO A O 1
ATOM 602 N 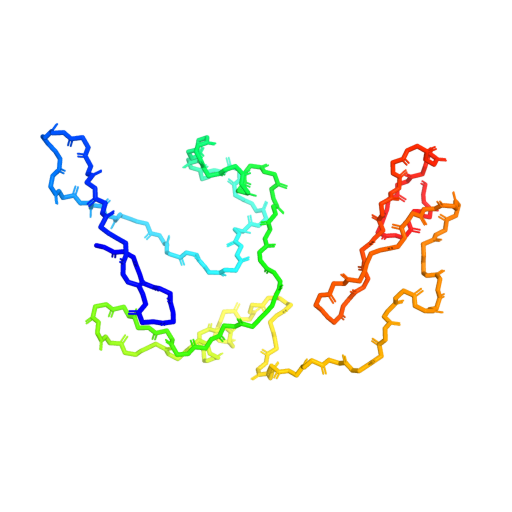N . GLY A 1 80 ? -6.199 -2.880 -8.045 1.00 92.81 80 GLY A N 1
ATOM 603 C CA . GLY A 1 80 ? -5.106 -3.817 -7.759 1.00 92.81 80 GLY A CA 1
ATOM 604 C C . GLY A 1 80 ? -5.433 -4.917 -6.740 1.00 92.81 80 GLY A C 1
ATOM 605 O O . GLY A 1 80 ? -4.543 -5.696 -6.397 1.00 92.81 80 GLY A O 1
ATOM 606 N N . VAL A 1 81 ? -6.683 -5.023 -6.275 1.00 95.12 81 VAL A N 1
ATOM 607 C CA . VAL A 1 81 ? -7.127 -6.089 -5.366 1.00 95.12 81 VAL A CA 1
ATOM 608 C C . VAL A 1 81 ? -7.752 -7.237 -6.160 1.00 95.12 81 VAL A C 1
ATOM 610 O O . VAL A 1 81 ? -8.661 -7.039 -6.960 1.00 95.12 81 VAL A O 1
ATOM 613 N N . SER A 1 82 ? -7.275 -8.458 -5.915 1.00 93.62 82 SER A N 1
ATOM 614 C CA . SER A 1 82 ? -7.861 -9.696 -6.442 1.00 93.62 82 SER A CA 1
ATOM 615 C C . SER A 1 82 ? -8.600 -10.447 -5.337 1.00 93.62 82 SER A C 1
ATOM 617 O O . SER A 1 82 ? -8.169 -10.452 -4.183 1.00 93.62 82 SER A O 1
ATOM 619 N N . SER A 1 83 ? -9.690 -11.131 -5.689 1.00 91.25 83 SER A N 1
ATOM 620 C CA . SER A 1 83 ? -10.460 -11.976 -4.765 1.00 91.25 83 SER A CA 1
ATOM 621 C C . SER A 1 83 ? -9.755 -13.289 -4.404 1.00 91.25 83 SER A C 1
ATOM 623 O O . SER A 1 83 ? -10.194 -13.990 -3.489 1.00 91.25 83 SER A O 1
ATOM 625 N N . PHE A 1 84 ? -8.655 -13.617 -5.088 1.00 90.50 84 PHE A N 1
ATOM 626 C CA . PHE A 1 84 ? -7.875 -14.829 -4.861 1.00 90.50 84 PHE A CA 1
ATOM 627 C C . PHE A 1 84 ? -6.461 -14.509 -4.385 1.00 90.50 84 PHE A C 1
ATOM 629 O O . PHE A 1 84 ? -5.777 -13.638 -4.918 1.00 90.50 84 PHE A O 1
ATOM 636 N N . CYS A 1 85 ? -5.996 -15.295 -3.417 1.00 95.25 85 CYS A N 1
ATOM 637 C CA . CYS A 1 85 ? -4.610 -15.299 -2.980 1.00 95.25 85 CYS A CA 1
ATOM 638 C C . CYS A 1 85 ? -3.904 -16.541 -3.526 1.00 95.25 85 CYS A C 1
ATOM 640 O O . CYS A 1 85 ? -3.905 -17.600 -2.897 1.00 95.25 85 CYS A O 1
ATOM 642 N N . THR A 1 86 ? -3.295 -16.419 -4.700 1.00 94.88 86 THR A N 1
ATOM 643 C CA . THR A 1 86 ? -2.446 -17.469 -5.269 1.00 94.88 86 THR A CA 1
ATOM 644 C C . THR A 1 86 ? -1.031 -16.952 -5.411 1.00 94.88 86 THR A C 1
ATOM 646 O O . THR A 1 86 ? -0.813 -15.882 -5.980 1.00 94.88 86 THR A O 1
ATOM 649 N N . ARG A 1 87 ? -0.060 -17.724 -4.917 1.00 93.62 87 ARG A N 1
ATOM 650 C CA . ARG A 1 87 ? 1.345 -17.468 -5.219 1.00 93.62 87 ARG A CA 1
ATOM 651 C C . ARG A 1 87 ? 1.637 -18.022 -6.603 1.00 93.62 87 ARG A C 1
ATOM 653 O O . ARG A 1 87 ? 1.608 -19.240 -6.788 1.00 93.62 87 ARG A O 1
ATOM 660 N N . GLU A 1 88 ? 1.910 -17.142 -7.553 1.00 92.31 88 GLU A N 1
ATOM 661 C CA . GLU A 1 88 ? 2.332 -17.568 -8.879 1.00 92.31 88 GLU A CA 1
ATOM 662 C C . GLU A 1 88 ? 3.676 -18.301 -8.805 1.00 92.31 88 GLU A C 1
ATOM 664 O O . GLU A 1 88 ? 4.558 -17.969 -8.010 1.00 92.31 88 GLU A O 1
ATOM 669 N N . THR A 1 89 ? 3.821 -19.344 -9.618 1.00 92.38 89 THR A N 1
ATOM 670 C CA . THR A 1 89 ? 5.057 -20.135 -9.691 1.00 92.38 89 THR A CA 1
ATOM 671 C C . THR A 1 89 ? 6.080 -19.522 -10.642 1.00 92.38 89 THR A C 1
ATOM 673 O O . THR A 1 89 ? 7.274 -19.796 -10.516 1.00 92.38 89 THR A O 1
ATOM 676 N N . HIS A 1 90 ? 5.627 -18.692 -11.582 1.00 93.06 90 HIS A N 1
ATOM 677 C CA . HIS A 1 90 ? 6.486 -18.021 -12.543 1.00 93.06 90 HIS A CA 1
ATOM 678 C C . HIS A 1 90 ? 7.258 -16.880 -11.870 1.00 93.06 90 HIS A C 1
ATOM 680 O O . HIS A 1 90 ? 6.660 -15.925 -11.378 1.00 93.06 90 HIS A O 1
ATOM 686 N N . ARG A 1 91 ? 8.593 -16.960 -11.893 1.00 94.56 91 ARG A N 1
ATOM 687 C CA . ARG A 1 91 ? 9.467 -15.880 -11.418 1.00 94.56 91 ARG A CA 1
ATOM 688 C C . ARG A 1 91 ? 9.476 -14.744 -12.428 1.00 94.56 91 ARG A C 1
ATOM 690 O O . ARG A 1 91 ? 9.939 -14.915 -13.555 1.00 94.56 91 ARG A O 1
ATOM 697 N N . ARG A 1 92 ? 8.979 -13.580 -12.030 1.00 95.25 92 ARG A N 1
ATOM 698 C CA . ARG A 1 92 ? 8.853 -12.404 -12.895 1.00 95.25 92 ARG A CA 1
ATOM 699 C C . ARG A 1 92 ? 10.211 -11.857 -13.328 1.00 95.25 92 ARG A C 1
ATOM 701 O O . ARG A 1 92 ? 10.326 -11.370 -14.444 1.00 95.25 92 ARG A O 1
ATOM 708 N N . CYS A 1 93 ? 11.257 -12.015 -12.517 1.00 97.25 93 CYS A N 1
ATOM 709 C CA . CYS A 1 93 ? 12.602 -11.593 -12.917 1.00 97.25 93 CYS A CA 1
ATOM 710 C C . CYS A 1 93 ? 13.282 -12.496 -13.956 1.00 97.25 93 CYS A C 1
ATOM 712 O O . CYS A 1 93 ? 14.280 -12.082 -14.539 1.00 97.25 93 CYS A O 1
ATOM 714 N N . SER A 1 94 ? 12.778 -13.709 -14.210 1.00 96.19 94 SER A N 1
ATOM 715 C CA . SER A 1 94 ? 13.400 -14.630 -15.174 1.00 96.19 94 SER A CA 1
ATOM 716 C C . SER A 1 94 ? 13.289 -14.172 -16.629 1.00 96.19 94 SER A C 1
ATOM 718 O O . SER A 1 94 ? 14.052 -14.652 -17.456 1.00 96.19 94 SER A O 1
ATOM 720 N N . SER A 1 95 ? 12.376 -13.250 -16.942 1.00 94.81 95 SER A N 1
ATOM 721 C CA . SER A 1 95 ? 12.253 -12.639 -18.271 1.00 94.81 95 SER A CA 1
ATOM 722 C C . SER A 1 95 ? 13.112 -11.383 -18.448 1.00 94.81 95 SER A C 1
ATOM 724 O O . SER A 1 95 ? 12.898 -10.660 -19.413 1.00 94.81 95 SER A O 1
ATOM 726 N N . GLU A 1 96 ? 14.003 -11.084 -17.494 1.00 95.88 96 GLU A N 1
ATOM 727 C CA . GLU A 1 96 ? 14.863 -9.889 -17.478 1.00 95.88 96 GLU A CA 1
ATOM 728 C C . GLU A 1 96 ? 14.100 -8.582 -17.789 1.00 95.88 96 GLU A C 1
ATOM 730 O O . GLU A 1 96 ? 14.437 -7.863 -18.725 1.00 95.88 96 GLU A O 1
ATOM 735 N N . PRO A 1 97 ? 13.044 -8.251 -17.018 1.00 97.50 97 PRO A N 1
ATOM 736 C CA . PRO A 1 97 ? 12.147 -7.148 -17.363 1.00 97.50 97 PRO A CA 1
ATOM 737 C C . PRO A 1 97 ? 12.749 -5.751 -17.146 1.00 97.50 97 PRO A C 1
ATOM 739 O O . PRO A 1 97 ? 12.167 -4.776 -17.606 1.00 97.50 97 PRO A O 1
ATOM 742 N N . CYS A 1 98 ? 13.870 -5.634 -16.427 1.00 98.25 98 CYS A N 1
ATOM 743 C CA . CYS A 1 98 ? 14.505 -4.353 -16.122 1.00 98.25 98 CYS A CA 1
ATOM 744 C C . CYS A 1 98 ? 15.543 -3.999 -17.193 1.00 98.25 98 CYS A C 1
ATOM 746 O O . CYS A 1 98 ? 16.517 -4.729 -17.384 1.00 98.25 98 CYS 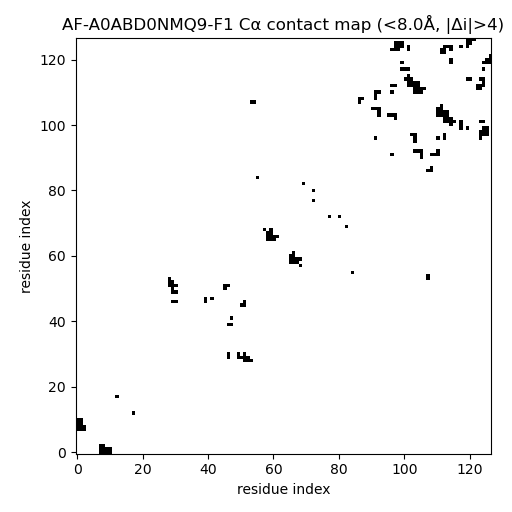A O 1
ATOM 748 N N . ALA A 1 99 ? 15.351 -2.868 -17.864 1.00 97.81 99 ALA A N 1
ATOM 749 C CA . ALA A 1 99 ? 16.238 -2.358 -18.897 1.00 97.81 99 ALA A CA 1
ATOM 750 C C . ALA A 1 99 ? 17.511 -1.713 -18.316 1.00 97.81 99 ALA A C 1
ATOM 752 O O . ALA A 1 99 ? 17.657 -1.527 -17.107 1.00 97.81 99 ALA A O 1
ATOM 753 N N . HIS A 1 100 ? 18.456 -1.397 -19.207 1.00 97.25 100 HIS A N 1
ATOM 754 C CA . HIS A 1 100 ? 19.650 -0.582 -18.934 1.00 97.25 100 HIS A CA 1
ATOM 755 C C . HIS A 1 100 ? 20.488 -1.005 -17.711 1.00 97.25 100 HIS A C 1
ATOM 757 O O . HIS A 1 100 ? 21.113 -0.183 -17.045 1.00 97.25 100 HIS A O 1
ATOM 763 N N . GLY A 1 101 ? 20.534 -2.311 -17.431 1.00 95.44 101 GLY A N 1
ATOM 764 C CA . GLY A 1 101 ? 21.299 -2.864 -16.310 1.00 95.44 101 GLY A CA 1
ATOM 765 C C . GLY A 1 101 ? 20.632 -2.684 -14.942 1.00 95.44 101 GLY A C 1
ATOM 766 O O . GLY A 1 101 ? 21.288 -2.895 -13.922 1.00 95.44 101 GLY A O 1
ATOM 767 N N . GLY A 1 102 ? 19.348 -2.312 -14.904 1.00 97.81 102 GLY A N 1
ATOM 768 C CA . GLY A 1 102 ? 18.558 -2.237 -13.679 1.00 97.81 102 GLY A CA 1
ATOM 769 C C . GLY A 1 102 ? 18.474 -3.583 -12.959 1.00 97.81 102 GLY A C 1
ATOM 770 O O . GLY A 1 102 ? 18.376 -4.650 -13.573 1.00 97.81 102 GLY A O 1
ATOM 771 N N . ARG A 1 103 ? 18.500 -3.557 -11.624 1.00 98.06 103 ARG A N 1
ATOM 772 C CA . ARG A 1 103 ? 18.488 -4.781 -10.817 1.00 98.06 103 ARG A CA 1
ATOM 773 C C . ARG A 1 103 ? 17.058 -5.249 -10.575 1.00 98.06 103 ARG A C 1
ATOM 775 O O . ARG A 1 103 ? 16.309 -4.616 -9.835 1.00 98.06 103 ARG A O 1
ATOM 782 N N . CYS A 1 104 ? 16.703 -6.407 -11.125 1.00 98.19 104 CYS A N 1
ATOM 783 C CA . CYS A 1 104 ? 15.400 -7.017 -10.874 1.00 98.19 104 CYS A CA 1
ATOM 784 C C . CYS A 1 104 ? 15.324 -7.681 -9.491 1.00 98.19 104 CYS A C 1
ATOM 786 O O . CYS A 1 104 ? 16.221 -8.429 -9.087 1.00 98.19 104 CYS A O 1
ATOM 788 N N . ARG A 1 105 ? 14.223 -7.442 -8.775 1.00 97.56 105 ARG A N 1
ATOM 789 C CA . ARG A 1 105 ? 13.858 -8.108 -7.520 1.00 97.56 105 ARG A CA 1
ATOM 790 C C . ARG A 1 105 ? 12.485 -8.760 -7.648 1.00 97.56 105 ARG A C 1
ATOM 792 O O . ARG A 1 105 ? 11.530 -8.137 -8.106 1.00 97.56 105 ARG A O 1
ATOM 799 N N . GLU A 1 106 ? 12.380 -10.008 -7.205 1.00 96.81 106 GLU A N 1
ATOM 800 C CA . GLU A 1 106 ? 11.108 -10.731 -7.190 1.00 96.81 106 GLU A CA 1
ATOM 801 C C . GLU A 1 106 ? 10.196 -10.180 -6.082 1.00 96.81 106 GLU A C 1
ATOM 803 O O . GLU A 1 106 ? 10.627 -10.010 -4.937 1.00 96.81 106 GLU A O 1
ATOM 808 N N . GLY A 1 107 ? 8.939 -9.905 -6.420 1.00 95.62 107 GLY A N 1
ATOM 809 C CA . GLY A 1 107 ? 7.894 -9.470 -5.497 1.00 95.62 107 GLY A CA 1
ATOM 810 C C . GLY A 1 107 ? 6.719 -10.448 -5.455 1.00 95.62 107 GLY A C 1
ATOM 811 O O . GLY A 1 107 ? 6.758 -11.536 -6.023 1.00 95.62 107 GLY A O 1
ATOM 812 N N . TRP A 1 108 ? 5.635 -10.061 -4.778 1.00 96.19 108 TRP A N 1
ATOM 813 C CA . TRP A 1 108 ? 4.403 -10.851 -4.776 1.00 96.19 108 TRP A CA 1
ATOM 814 C C . TRP A 1 108 ? 3.683 -10.721 -6.125 1.00 96.19 108 TRP A C 1
ATOM 816 O O . TRP A 1 108 ? 3.089 -9.683 -6.408 1.00 96.19 108 TRP A O 1
ATOM 826 N N . ASN A 1 109 ? 3.775 -11.764 -6.958 1.00 95.31 109 ASN A N 1
ATOM 827 C CA . ASN A 1 109 ? 3.198 -11.855 -8.309 1.00 95.31 109 ASN A CA 1
ATOM 828 C C . ASN A 1 109 ? 3.616 -10.721 -9.275 1.00 95.31 109 ASN A C 1
ATOM 830 O O . ASN A 1 109 ? 2.951 -10.484 -10.286 1.00 95.31 109 ASN A O 1
ATOM 834 N N . ARG A 1 110 ? 4.733 -10.040 -8.992 1.00 95.44 110 ARG A N 1
ATOM 835 C CA . ARG A 1 110 ? 5.294 -8.941 -9.795 1.00 95.44 110 ARG A CA 1
ATOM 836 C C . ARG A 1 110 ? 6.817 -8.913 -9.693 1.00 95.44 110 ARG A C 1
ATOM 838 O O . ARG A 1 110 ? 7.370 -9.385 -8.702 1.00 95.44 110 ARG A O 1
ATOM 845 N N . HIS A 1 111 ? 7.487 -8.305 -10.665 1.00 97.25 111 HIS A N 1
ATOM 846 C CA . HIS A 1 111 ? 8.875 -7.866 -10.520 1.00 97.25 111 HIS A CA 1
ATOM 847 C C . HIS A 1 111 ? 8.932 -6.436 -9.971 1.00 97.25 111 HIS A C 1
ATOM 849 O O . HIS A 1 111 ? 7.956 -5.687 -10.029 1.00 97.25 111 HIS A O 1
ATOM 855 N N . VAL A 1 112 ? 10.083 -6.068 -9.415 1.00 97.38 112 VAL A N 1
ATOM 856 C CA . VAL A 1 112 ? 10.407 -4.707 -8.983 1.00 97.38 112 VAL A CA 1
ATOM 857 C C . VAL A 1 112 ? 11.802 -4.380 -9.500 1.00 97.38 112 VAL A C 1
ATOM 859 O O . VAL A 1 112 ? 12.751 -5.093 -9.172 1.00 97.38 112 VAL A O 1
ATOM 862 N N . CYS A 1 113 ? 11.931 -3.322 -10.294 1.00 98.06 113 CYS A N 1
ATOM 863 C CA . CYS A 1 113 ? 13.223 -2.866 -10.791 1.00 98.06 113 CYS A CA 1
ATOM 864 C C . CYS A 1 113 ? 13.829 -1.818 -9.857 1.00 98.06 113 CYS A C 1
ATOM 866 O O . CYS A 1 113 ? 13.169 -0.860 -9.461 1.00 98.06 113 CYS A O 1
ATOM 868 N N . ASP A 1 114 ? 15.096 -2.012 -9.506 1.00 97.50 114 ASP A N 1
ATOM 869 C CA . ASP A 1 114 ? 15.937 -0.987 -8.899 1.00 97.50 114 ASP A CA 1
ATOM 870 C C . ASP A 1 114 ? 16.807 -0.363 -9.995 1.00 97.50 114 ASP A C 1
ATOM 872 O O . ASP A 1 114 ? 17.741 -0.991 -10.501 1.00 97.50 114 ASP A O 1
ATOM 876 N N . CYS A 1 115 ? 16.456 0.864 -10.380 1.00 97.88 115 CYS A N 1
ATOM 877 C CA . CYS A 1 115 ? 17.135 1.625 -11.427 1.00 97.88 115 CYS A CA 1
ATOM 878 C C . CYS A 1 115 ? 18.279 2.495 -10.875 1.00 97.88 115 CYS A C 1
ATOM 880 O O . CYS A 1 115 ? 18.898 3.257 -11.624 1.00 97.88 115 CYS A O 1
ATOM 882 N N . THR A 1 116 ? 18.580 2.410 -9.574 1.00 97.00 116 THR A N 1
ATOM 883 C CA . THR A 1 116 ? 19.613 3.235 -8.936 1.00 97.00 116 THR A CA 1
ATOM 884 C C . THR A 1 116 ? 20.966 3.028 -9.619 1.00 97.00 116 THR A C 1
ATOM 886 O O . THR A 1 116 ? 21.430 1.904 -9.784 1.00 97.00 116 THR A O 1
ATOM 889 N N . GLY A 1 117 ? 21.613 4.125 -10.021 1.00 96.19 117 GLY A N 1
ATOM 890 C CA . GLY A 1 117 ? 22.922 4.090 -10.683 1.00 96.19 117 GLY A CA 1
ATOM 891 C C . GLY A 1 117 ? 22.897 3.729 -12.172 1.00 96.19 117 GLY A C 1
ATOM 892 O O . GLY A 1 117 ? 23.958 3.720 -12.789 1.00 96.19 117 GLY A O 1
ATOM 893 N N . THR A 1 118 ? 21.725 3.483 -12.766 1.00 96.69 118 THR A N 1
ATOM 894 C CA . THR A 1 118 ? 21.601 3.243 -14.219 1.00 96.69 118 THR A CA 1
ATOM 895 C C . THR A 1 118 ? 21.519 4.542 -15.025 1.00 96.69 118 THR A C 1
ATOM 897 O O . THR A 1 118 ? 21.875 4.561 -16.198 1.00 96.69 118 THR A O 1
ATOM 900 N N . GLY A 1 119 ? 21.066 5.632 -14.395 1.00 97.19 119 GLY A N 1
ATOM 901 C CA . GLY A 1 119 ? 20.718 6.883 -15.077 1.00 97.19 119 GLY A CA 1
ATOM 902 C C . GLY A 1 119 ? 19.306 6.898 -15.673 1.00 97.19 119 GLY A C 1
ATOM 903 O O . GLY A 1 119 ? 18.919 7.929 -16.210 1.00 97.19 119 GLY A O 1
ATOM 904 N N . TYR A 1 120 ? 18.553 5.801 -15.529 1.00 97.69 120 TYR A N 1
ATOM 905 C CA . TYR A 1 120 ? 17.189 5.637 -16.028 1.00 97.69 120 TYR A CA 1
ATOM 906 C C . TYR A 1 120 ? 16.166 5.547 -14.885 1.00 97.69 120 TYR A C 1
ATOM 908 O O . TYR A 1 120 ? 16.499 5.237 -13.735 1.00 97.69 120 TYR A O 1
ATOM 916 N N . LEU A 1 121 ? 14.907 5.819 -15.210 1.00 96.38 121 LEU A N 1
ATOM 917 C CA . LEU A 1 121 ? 13.729 5.821 -14.351 1.00 96.38 121 LEU A CA 1
ATOM 918 C C . LEU A 1 121 ? 12.599 4.998 -14.994 1.00 96.38 121 LEU A C 1
ATOM 920 O O . LEU A 1 121 ? 12.746 4.399 -16.056 1.00 96.38 121 LEU A O 1
ATOM 924 N N . GLY A 1 122 ? 11.450 4.961 -14.322 1.00 96.00 122 GLY A N 1
ATOM 925 C CA . GLY A 1 122 ? 10.289 4.190 -14.756 1.00 96.00 122 GLY A CA 1
ATOM 926 C C . GLY A 1 122 ? 10.219 2.803 -14.109 1.00 96.00 122 GLY A C 1
ATOM 927 O O . GLY A 1 122 ? 11.164 2.358 -13.453 1.00 96.00 122 GLY A O 1
ATOM 928 N N . PRO A 1 123 ? 9.073 2.116 -14.237 1.00 95.44 123 PRO A N 1
ATOM 929 C CA . PRO A 1 123 ? 8.838 0.815 -13.611 1.00 95.44 123 PRO A CA 1
ATOM 930 C C . PRO A 1 123 ? 9.797 -0.282 -14.089 1.00 95.44 123 PRO A C 1
ATOM 932 O O . PRO A 1 123 ? 10.054 -1.218 -13.329 1.00 95.44 123 PRO A O 1
ATOM 935 N N . ASN A 1 124 ? 10.325 -0.166 -15.311 1.00 97.62 124 ASN A N 1
ATOM 936 C CA . ASN A 1 124 ? 11.252 -1.118 -15.916 1.00 97.62 124 ASN A CA 1
ATOM 937 C C . ASN A 1 124 ? 12.611 -0.484 -16.253 1.00 97.62 124 ASN A C 1
ATOM 939 O O . ASN A 1 124 ? 13.389 -1.090 -16.985 1.00 97.62 124 ASN A O 1
ATOM 943 N N . CYS A 1 125 ? 12.924 0.693 -15.704 1.00 98.06 125 CYS A N 1
ATOM 944 C CA . CYS A 1 125 ? 14.132 1.461 -16.019 1.00 98.06 125 CYS A CA 1
ATOM 945 C C . CYS A 1 125 ? 14.248 1.839 -17.503 1.00 98.06 125 CYS A C 1
ATOM 947 O O . CYS A 1 125 ? 15.345 1.795 -18.041 1.00 98.06 125 CYS A O 1
ATOM 949 N N . GLU A 1 126 ? 13.140 2.130 -18.183 1.00 97.06 126 GLU A N 1
ATOM 950 C CA . GLU A 1 126 ? 13.080 2.383 -19.628 1.00 97.06 126 GLU A CA 1
ATOM 951 C C . GLU A 1 126 ? 13.170 3.864 -20.038 1.00 97.06 126 GLU A C 1
ATOM 953 O O . GLU A 1 126 ? 13.225 4.153 -21.235 1.00 97.06 126 GLU A O 1
ATOM 958 N N . MET A 1 127 ? 13.138 4.789 -19.071 1.00 94.50 127 MET A N 1
ATOM 959 C CA . MET A 1 127 ? 13.081 6.244 -19.294 1.00 94.50 127 MET A CA 1
ATOM 960 C C . MET A 1 127 ? 14.344 6.959 -18.854 1.00 94.50 127 MET A C 1
ATOM 962 O O . MET A 1 127 ? 14.876 6.574 -17.795 1.00 94.50 127 MET A O 1
#

Radius of gyration: 19.03 Å; Cα contacts (8 Å, |Δi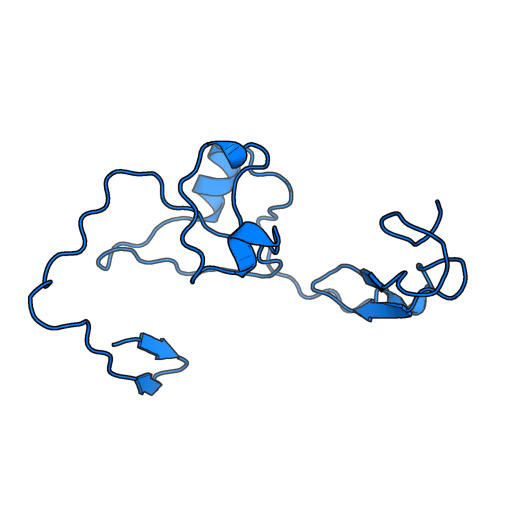|>4): 116; chains: 1; bounding box: 41×36×51 Å

InterPro domains:
  IPR000742 EGF-like domain [PF00008] (93-122)
  IPR000742 EGF-like domain [PS50026] (89-126)
  IPR001791 Laminin G domain [PF02210] (2-65)
  IPR001791 Laminin G domain [PS50025] (1-85)
  IPR001791 Laminin G domain [cd00110] (1-63)
  IPR013320 Concanavalin A-like lectin/glucanase domain superfamily [SSF49899] (2-85)
  IPR050372 Neurexin-related cell adhesion and synaptic protein [PTHR15036] (2-126)

Organism: Cirrhinus mrigala (NCBI:txid683832)

Solvent-accessible surface area (backbone atoms only — not comparable to full-atom values): 8572 Å² total; per-residue (Å²): 108,52,70,60,96,87,46,73,44,82,75,81,73,67,90,92,61,92,76,87,87,82,93,71,88,87,74,78,56,47,77,64,94,80,46,86,81,55,90,74,59,79,88,50,50,47,66,81,70,66,57,53,64,75,79,80,85,76,90,45,62,60,95,86,41,80,52,67,60,62,62,52,37,60,76,64,64,47,81,96,67,68,94,66,86,73,85,65,85,75,65,51,44,79,73,63,64,28,34,76,82,22,47,64,39,77,53,77,87,37,60,44,44,44,28,81,92,53,87,32,39,70,79,33,20,78,78